Protein AF-A0A1B3B7W8-F1 (afdb_monomer_lite)

Organism: NCBI:txid1144748

Sequence (160 aa):
MSQSFQLPPTPMGKGKFALYHLILIYLITIGLYWWFFVPKPFSWDMLLQPHYLSYIGAMHLIFGCSLLAWQAYRLKNGYAKLHECSEYESYLNGLFDSRERNRPAQNANRLEVVRKMRQQNTKARSTTEHYQQANYRMLMFSIFVVCLGSLFQLTSQLLS

Secondary structure (DSSP, 8-state):
---PPPPPPPPPP---SSHHHHHHHHHHHHHHHHHHHS-SS--GGGGGSHHHHHHHHHHHHHHHHHHHHHHHHHHHHHHHHHHHHHHHHHHHHHTT-TTGGG-HHHHHHHHHHHHHHHHHHHHHHHHHHHHHHHHHHHHHHHHHHHHHHHHHHHHHHHH-

Radius of gyration: 25.74 Å; chains: 1; bounding box: 66×23×74 Å

Structure (mmCIF, N/CA/C/O backbone):
data_AF-A0A1B3B7W8-F1
#
_entry.id   AF-A0A1B3B7W8-F1
#
loop_
_atom_site.group_PDB
_atom_site.id
_atom_site.type_symbol
_atom_site.label_atom_id
_atom_site.label_alt_id
_atom_site.label_comp_id
_atom_site.label_asym_id
_atom_site.label_entity_id
_atom_site.label_seq_id
_atom_site.pdbx_PDB_ins_code
_atom_site.Cartn_x
_atom_site.Cartn_y
_atom_site.Cartn_z
_atom_site.occupancy
_atom_site.B_iso_or_equiv
_atom_site.auth_seq_id
_atom_site.auth_comp_id
_atom_site.auth_asym_id
_atom_site.auth_atom_id
_atom_site.pdbx_PDB_model_num
ATOM 1 N N . MET A 1 1 ? -28.542 -14.846 34.764 1.00 37.34 1 MET A N 1
ATOM 2 C CA . MET A 1 1 ? -27.846 -15.149 33.495 1.00 37.34 1 MET A CA 1
ATOM 3 C C . MET A 1 1 ? -26.752 -14.116 33.277 1.00 37.34 1 MET A C 1
ATOM 5 O O . MET A 1 1 ? -27.056 -12.959 33.011 1.00 37.34 1 MET A O 1
ATOM 9 N N . SER A 1 2 ? -25.488 -14.489 33.471 1.00 40.94 2 SER A N 1
ATOM 10 C CA . SER A 1 2 ? -24.346 -13.657 33.089 1.00 40.94 2 SER A CA 1
ATOM 11 C C . SER A 1 2 ? -24.227 -13.687 31.567 1.00 40.94 2 SER A C 1
ATOM 13 O O . SER A 1 2 ? -23.707 -14.652 31.015 1.00 40.94 2 SER A O 1
ATOM 15 N N . GLN A 1 3 ? -24.753 -12.670 30.881 1.00 50.00 3 GLN A N 1
ATOM 16 C CA . GLN A 1 3 ? -24.392 -12.446 29.483 1.00 50.00 3 GLN A CA 1
ATOM 17 C C . GLN A 1 3 ? -22.876 -12.244 29.437 1.00 50.00 3 GLN A C 1
ATOM 19 O O . GLN A 1 3 ? -22.350 -11.288 30.007 1.00 50.00 3 GLN A O 1
ATOM 24 N N . SER A 1 4 ? -22.168 -13.201 28.845 1.00 59.97 4 SER A N 1
ATOM 25 C CA . SER A 1 4 ? -20.740 -13.090 28.584 1.00 59.97 4 SER A CA 1
ATOM 26 C C . SER A 1 4 ? -20.527 -11.931 27.616 1.00 59.97 4 SER A C 1
ATOM 28 O O . SER A 1 4 ? -21.067 -11.950 26.511 1.00 59.97 4 SER A O 1
ATOM 30 N N . PHE A 1 5 ? -19.771 -10.913 28.029 1.00 59.41 5 PHE A N 1
ATOM 31 C CA . PHE A 1 5 ? -19.418 -9.810 27.141 1.00 59.41 5 PHE A CA 1
ATOM 32 C C . PHE A 1 5 ? -18.635 -10.345 25.941 1.00 59.41 5 PHE A C 1
ATOM 34 O O . PHE A 1 5 ? -17.651 -11.067 26.108 1.00 59.41 5 PHE A O 1
ATOM 41 N N . GLN A 1 6 ? -19.065 -9.972 24.737 1.00 70.75 6 GLN A N 1
ATOM 42 C CA . GLN A 1 6 ? -18.285 -10.207 23.533 1.00 70.75 6 GLN A CA 1
ATOM 43 C C . GLN A 1 6 ? -16.983 -9.402 23.640 1.00 70.75 6 GLN A C 1
ATOM 45 O O . GLN A 1 6 ? -17.000 -8.239 24.045 1.00 70.75 6 GLN A O 1
ATOM 50 N N . LEU A 1 7 ? -15.849 -10.041 23.355 1.00 72.75 7 LEU A N 1
ATOM 51 C CA . LEU A 1 7 ? -14.549 -9.380 23.423 1.00 72.75 7 LEU A CA 1
ATOM 52 C C . LEU A 1 7 ? -14.437 -8.328 22.306 1.00 72.75 7 LEU A C 1
ATOM 54 O O . LEU A 1 7 ? -14.9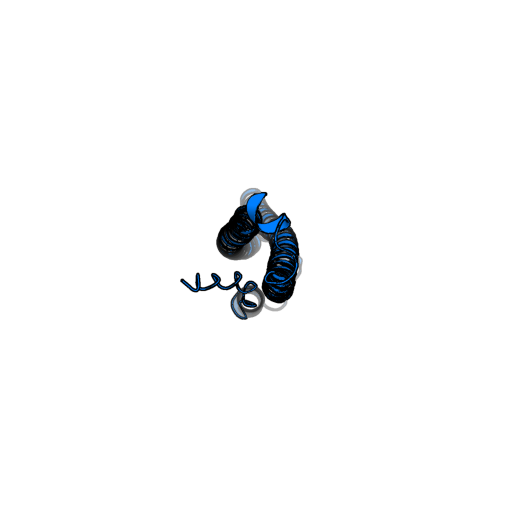36 -8.560 21.203 1.00 72.75 7 LEU A O 1
ATOM 58 N N . PRO A 1 8 ? -13.771 -7.191 22.564 1.00 72.44 8 PRO A N 1
ATOM 59 C CA . PRO A 1 8 ? -13.607 -6.152 21.566 1.00 72.44 8 PRO A CA 1
ATOM 60 C C . PRO A 1 8 ? -12.711 -6.640 20.426 1.00 72.44 8 PRO A C 1
ATOM 62 O O . PRO A 1 8 ? -11.804 -7.454 20.651 1.00 72.44 8 PRO A O 1
ATOM 65 N N . PRO A 1 9 ? -12.913 -6.116 19.206 1.00 75.19 9 PRO A N 1
ATOM 66 C CA . PRO A 1 9 ? -12.058 -6.446 18.082 1.00 75.19 9 PRO A CA 1
ATOM 67 C C . PRO A 1 9 ? -10.608 -6.076 18.410 1.00 75.19 9 PRO A C 1
ATOM 69 O O . PRO A 1 9 ? -10.290 -4.946 18.787 1.00 75.19 9 PRO A O 1
ATOM 72 N N . THR A 1 10 ? -9.704 -7.042 18.259 1.00 75.19 10 THR A N 1
ATOM 73 C CA . THR A 1 10 ? -8.268 -6.803 18.425 1.00 75.19 10 THR A CA 1
ATOM 74 C C . THR A 1 10 ? -7.770 -5.846 17.341 1.00 75.19 10 THR A C 1
ATOM 76 O O . THR A 1 10 ? -8.236 -5.921 16.203 1.00 75.19 10 THR A O 1
ATOM 79 N N . PRO A 1 11 ? -6.831 -4.932 17.646 1.00 64.38 11 PRO A N 1
ATOM 80 C CA . PRO A 1 11 ? -6.261 -4.056 16.629 1.00 64.38 11 PRO A CA 1
ATOM 81 C C . PRO A 1 11 ? -5.635 -4.895 15.514 1.00 64.38 11 PRO A C 1
ATOM 83 O O . PRO A 1 11 ? -5.113 -5.983 15.775 1.00 64.38 11 PRO A O 1
ATOM 86 N N . MET A 1 12 ? -5.657 -4.383 14.278 1.00 61.44 12 MET A N 1
ATOM 87 C CA . MET A 1 12 ? -4.952 -5.041 13.180 1.00 61.44 12 MET A CA 1
ATOM 88 C C . MET A 1 12 ? -3.519 -5.352 13.604 1.00 61.44 12 MET A C 1
ATOM 90 O O . MET A 1 12 ? -2.747 -4.452 13.948 1.00 61.44 12 MET A O 1
ATOM 94 N N . GLY A 1 13 ? -3.163 -6.637 13.562 1.00 59.84 13 GLY A N 1
ATOM 95 C CA . GLY A 1 13 ? -1.783 -7.047 13.734 1.00 59.84 13 GLY A CA 1
ATOM 96 C C . GLY A 1 13 ? -0.917 -6.287 12.734 1.00 59.84 13 GLY A C 1
ATOM 97 O O . GLY A 1 13 ? -1.283 -6.135 11.562 1.00 59.84 13 GLY A O 1
ATOM 98 N N . LYS A 1 14 ? 0.243 -5.802 13.190 1.00 55.94 14 LYS A N 1
ATOM 99 C CA . LYS A 1 14 ? 1.286 -5.326 12.282 1.00 55.94 14 LYS A CA 1
ATOM 100 C C . LYS A 1 14 ? 1.662 -6.526 11.423 1.00 55.94 14 LYS A C 1
ATOM 102 O O . LYS A 1 14 ? 2.411 -7.381 11.879 1.00 55.94 14 LYS A O 1
ATOM 107 N N . GLY A 1 15 ? 1.082 -6.646 10.231 1.00 55.03 15 GLY A N 1
ATOM 108 C CA . GLY A 1 15 ? 1.521 -7.621 9.243 1.00 55.03 15 GLY A CA 1
ATOM 109 C C . GLY A 1 15 ? 2.985 -7.316 8.969 1.00 55.03 15 GLY A C 1
ATOM 110 O O . GLY A 1 15 ? 3.284 -6.360 8.262 1.00 55.03 15 GLY A O 1
ATOM 111 N N . LYS A 1 16 ? 3.887 -8.049 9.630 1.00 51.62 16 LYS A N 1
ATOM 112 C CA . LYS A 1 16 ? 5.333 -7.776 9.632 1.00 51.62 16 LYS A CA 1
ATOM 113 C C . LYS A 1 16 ? 5.965 -8.036 8.263 1.00 51.62 16 LYS A C 1
ATOM 115 O O . LYS A 1 16 ? 7.098 -7.639 8.024 1.00 51.62 16 LYS A O 1
ATOM 120 N N . PHE A 1 17 ? 5.231 -8.691 7.371 1.00 55.12 17 PHE A N 1
ATOM 121 C CA . PHE A 1 17 ? 5.731 -9.215 6.116 1.00 55.12 17 PHE A CA 1
ATOM 122 C C . PHE A 1 17 ? 4.905 -8.695 4.943 1.00 55.12 17 PHE A C 1
ATOM 124 O O . PHE A 1 17 ? 3.695 -8.910 4.907 1.00 55.12 17 PHE A O 1
ATOM 131 N N . ALA A 1 18 ? 5.582 -7.969 4.043 1.00 67.50 18 ALA A N 1
ATOM 132 C CA . ALA A 1 18 ? 5.453 -8.030 2.577 1.00 67.50 18 ALA A CA 1
ATOM 133 C C . ALA A 1 18 ? 5.995 -6.755 1.916 1.00 67.50 18 ALA A C 1
ATOM 135 O O . ALA A 1 18 ? 6.735 -6.857 0.951 1.00 67.50 18 ALA A O 1
ATOM 136 N N . LEU A 1 19 ? 5.699 -5.555 2.438 1.00 68.56 19 LEU A N 1
ATOM 137 C CA . LEU A 1 19 ? 6.039 -4.313 1.724 1.00 68.56 19 LEU A CA 1
ATOM 138 C C . LEU A 1 19 ? 7.553 -4.103 1.589 1.00 68.56 19 LEU A C 1
ATOM 140 O O . LEU A 1 19 ? 8.051 -3.906 0.487 1.00 68.56 19 LEU A O 1
ATOM 144 N N . TYR A 1 20 ? 8.290 -4.188 2.698 1.00 72.56 20 TYR A N 1
ATOM 145 C CA . TYR A 1 20 ? 9.748 -4.045 2.672 1.00 72.56 20 TYR A CA 1
ATOM 146 C C . TYR A 1 20 ? 10.425 -5.147 1.858 1.00 72.56 20 TYR A C 1
ATOM 148 O O . TYR A 1 20 ? 11.439 -4.893 1.224 1.00 72.56 20 TYR A O 1
ATOM 156 N N . HIS A 1 21 ? 9.835 -6.345 1.827 1.00 76.50 21 HIS A N 1
ATOM 157 C CA . HIS A 1 21 ? 10.337 -7.447 1.012 1.00 76.50 21 HIS A CA 1
ATOM 158 C C . HIS A 1 21 ? 10.095 -7.184 -0.474 1.00 76.50 21 HIS A C 1
ATOM 160 O O . HIS A 1 21 ? 11.005 -7.375 -1.266 1.00 76.50 21 HIS A O 1
ATOM 166 N N . LEU A 1 22 ? 8.919 -6.672 -0.850 1.00 75.56 22 LEU A N 1
ATOM 167 C CA . LEU A 1 22 ? 8.619 -6.269 -2.224 1.00 75.56 22 LEU A CA 1
ATOM 168 C C . LEU A 1 22 ? 9.571 -5.164 -2.696 1.00 75.56 22 LEU A C 1
ATOM 170 O O . LEU A 1 22 ? 10.134 -5.273 -3.780 1.00 75.56 22 LEU A O 1
ATOM 174 N N . ILE A 1 23 ? 9.803 -4.138 -1.873 1.00 80.31 23 ILE A N 1
ATOM 175 C CA . ILE A 1 23 ? 10.750 -3.056 -2.188 1.00 80.31 23 ILE A CA 1
ATOM 176 C C . ILE A 1 23 ? 12.179 -3.598 -2.308 1.00 80.31 23 ILE A C 1
ATOM 178 O O . ILE A 1 23 ? 12.893 -3.244 -3.242 1.00 80.31 23 ILE A O 1
ATOM 182 N N . LEU A 1 24 ? 12.600 -4.471 -1.392 1.00 82.69 24 LEU A N 1
ATOM 183 C CA . LEU A 1 24 ? 13.932 -5.069 -1.426 1.00 82.69 24 LEU A CA 1
ATOM 184 C C . LEU A 1 24 ? 14.129 -5.930 -2.679 1.00 82.69 24 LEU A C 1
ATOM 186 O O . LEU A 1 24 ? 15.142 -5.786 -3.355 1.00 82.69 24 LEU A O 1
ATOM 190 N N . ILE A 1 25 ? 13.148 -6.774 -3.015 1.00 83.06 25 ILE A N 1
ATOM 191 C CA . ILE A 1 25 ? 13.152 -7.579 -4.242 1.00 83.06 25 ILE A CA 1
ATOM 192 C C . ILE A 1 25 ? 13.274 -6.659 -5.452 1.00 83.06 25 ILE A C 1
ATOM 194 O O . ILE A 1 25 ? 14.111 -6.905 -6.306 1.00 83.06 25 ILE A O 1
ATOM 198 N N . TYR A 1 26 ? 12.513 -5.567 -5.505 1.00 83.69 26 TYR A N 1
ATOM 199 C CA . TYR A 1 26 ? 12.587 -4.612 -6.606 1.00 83.69 26 TYR A CA 1
ATOM 200 C C . TYR A 1 26 ? 13.977 -3.992 -6.783 1.00 83.69 26 TYR A C 1
ATOM 202 O O . TYR A 1 26 ? 14.512 -3.987 -7.892 1.00 83.69 26 TYR A O 1
ATOM 210 N N . LEU A 1 27 ? 14.590 -3.527 -5.690 1.00 84.44 27 LEU A N 1
ATOM 211 C CA . LEU A 1 27 ? 15.944 -2.969 -5.715 1.00 84.44 27 LEU A CA 1
ATOM 212 C C . LEU A 1 27 ? 16.983 -4.009 -6.149 1.00 84.44 27 LEU A C 1
ATOM 214 O O . LEU A 1 27 ? 17.872 -3.689 -6.936 1.00 84.44 27 LEU A O 1
ATOM 218 N N . ILE A 1 28 ? 16.851 -5.256 -5.684 1.00 84.44 28 ILE A N 1
ATOM 219 C CA . ILE A 1 28 ? 17.716 -6.365 -6.103 1.00 84.44 28 ILE A CA 1
ATOM 220 C C . ILE A 1 28 ? 17.537 -6.638 -7.598 1.00 84.44 28 ILE A C 1
ATOM 222 O O . ILE A 1 28 ? 18.530 -6.743 -8.309 1.00 84.44 28 ILE A O 1
ATOM 226 N N . THR A 1 29 ? 16.304 -6.707 -8.100 1.00 81.88 29 THR A N 1
ATOM 227 C CA . THR A 1 29 ? 16.028 -6.989 -9.515 1.00 81.88 29 THR A CA 1
ATOM 228 C C . THR A 1 29 ? 16.594 -5.902 -10.427 1.00 81.88 29 THR A C 1
ATOM 230 O O . THR A 1 29 ? 17.221 -6.230 -11.432 1.00 81.88 29 THR A O 1
ATOM 233 N N . ILE A 1 30 ? 16.460 -4.622 -10.055 1.00 82.81 30 ILE A N 1
ATOM 234 C CA . ILE A 1 30 ? 17.094 -3.513 -10.787 1.00 82.81 30 ILE A CA 1
ATOM 235 C C . ILE A 1 30 ? 18.619 -3.621 -10.725 1.00 82.81 30 ILE A C 1
ATOM 237 O O . ILE A 1 30 ? 19.283 -3.464 -11.746 1.00 82.81 30 ILE A O 1
ATOM 241 N N . GLY A 1 31 ? 19.181 -3.897 -9.547 1.00 80.81 31 GLY A N 1
ATOM 242 C CA . GLY A 1 31 ? 20.627 -4.027 -9.371 1.00 80.81 31 GLY A CA 1
ATOM 243 C C . GLY A 1 31 ? 21.218 -5.172 -10.196 1.00 80.81 31 GLY A C 1
ATOM 244 O O . GLY A 1 31 ? 22.243 -4.996 -10.849 1.00 80.81 31 GLY A O 1
ATOM 245 N N . LEU A 1 32 ? 20.545 -6.324 -10.226 1.00 82.81 32 LEU A N 1
ATOM 246 C CA . LEU A 1 32 ? 20.932 -7.467 -11.053 1.00 82.81 32 LEU A CA 1
ATOM 247 C C . LEU A 1 32 ? 20.801 -7.137 -12.538 1.00 82.81 32 LEU A C 1
ATOM 249 O O . LEU A 1 32 ? 21.720 -7.411 -13.303 1.00 82.81 32 LEU A O 1
ATOM 253 N N . TYR A 1 33 ? 19.705 -6.499 -12.946 1.00 80.88 33 TYR A N 1
ATOM 254 C CA . TYR A 1 33 ? 19.540 -6.054 -14.324 1.00 80.88 33 TYR A CA 1
ATOM 255 C C . TYR A 1 33 ? 20.691 -5.148 -14.767 1.00 80.88 33 TYR A C 1
ATOM 257 O O . TYR A 1 33 ? 21.325 -5.389 -15.795 1.00 80.88 33 TYR A O 1
ATOM 265 N N . TRP A 1 34 ? 21.020 -4.161 -13.935 1.00 78.94 34 TRP A N 1
ATOM 266 C CA . TRP A 1 34 ? 22.128 -3.251 -14.179 1.00 78.94 34 TRP A CA 1
ATOM 267 C C . TRP A 1 34 ? 23.477 -3.973 -14.237 1.00 78.94 34 TRP A C 1
ATOM 269 O O . TRP A 1 34 ? 24.341 -3.626 -15.032 1.00 78.94 34 TRP A O 1
ATOM 279 N N . TRP A 1 35 ? 23.680 -4.990 -13.403 1.00 78.81 35 TRP A N 1
ATOM 280 C CA . TRP A 1 35 ? 24.944 -5.716 -13.358 1.00 78.81 35 TRP A CA 1
ATOM 281 C C . TRP A 1 35 ? 25.161 -6.639 -14.561 1.00 78.81 35 TRP A C 1
ATOM 283 O O . TRP A 1 35 ? 26.288 -6.748 -15.044 1.00 78.81 35 TRP A O 1
ATOM 293 N N . PHE A 1 36 ? 24.104 -7.317 -15.014 1.00 77.69 36 PHE A N 1
ATOM 294 C CA . PHE A 1 36 ? 24.196 -8.362 -16.036 1.00 77.69 36 PHE A CA 1
ATOM 295 C C . PHE A 1 36 ? 23.980 -7.859 -17.459 1.00 77.69 36 PHE A C 1
ATOM 297 O O . PHE A 1 36 ? 24.600 -8.387 -18.378 1.00 77.69 36 PHE A O 1
ATOM 304 N N . PHE A 1 37 ? 23.104 -6.873 -17.652 1.00 74.56 37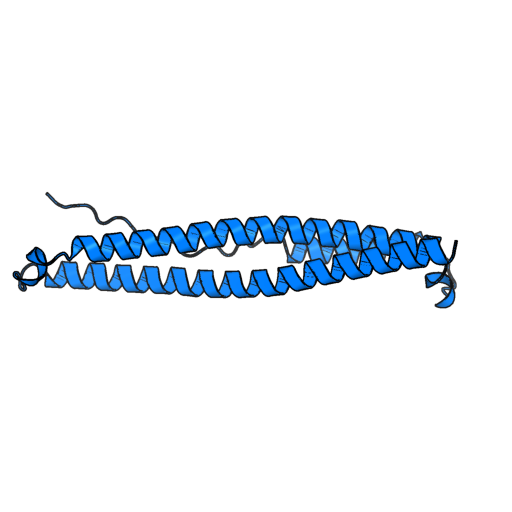 PHE A N 1
ATOM 305 C CA . PHE A 1 37 ? 22.647 -6.496 -18.990 1.00 74.56 37 PHE A CA 1
ATOM 306 C C . PHE A 1 37 ? 23.193 -5.158 -19.466 1.00 74.56 37 PHE A C 1
ATOM 308 O O . PHE A 1 37 ? 23.216 -4.925 -20.668 1.00 74.56 37 PHE A O 1
ATOM 315 N N . VAL A 1 38 ? 23.660 -4.292 -18.564 1.00 77.81 38 VAL A N 1
ATOM 316 C CA . VAL A 1 38 ? 24.229 -3.000 -18.955 1.00 77.81 38 VAL A CA 1
ATOM 317 C C . VAL A 1 38 ? 25.720 -3.179 -19.287 1.00 77.81 38 VAL A C 1
ATOM 319 O O . VAL A 1 38 ? 26.502 -3.560 -18.408 1.00 77.81 38 VAL A O 1
ATOM 322 N N . PRO A 1 39 ? 26.145 -2.928 -20.539 1.00 73.12 39 PRO A N 1
ATOM 323 C CA . PRO A 1 39 ? 27.529 -3.105 -20.956 1.00 73.12 39 PRO A CA 1
ATOM 324 C C . PRO A 1 39 ? 28.463 -2.118 -20.245 1.00 73.12 39 PRO A C 1
ATOM 326 O O . PRO A 1 39 ? 28.083 -1.005 -19.878 1.00 73.12 39 PRO A O 1
ATOM 329 N N . LYS A 1 40 ? 29.714 -2.547 -20.046 1.00 80.56 40 LYS A N 1
ATOM 330 C CA . LYS A 1 40 ? 30.785 -1.743 -19.441 1.00 80.56 40 LYS A CA 1
ATOM 331 C C . LYS A 1 40 ? 31.824 -1.405 -20.524 1.00 80.56 40 LYS A C 1
ATOM 333 O O . LYS A 1 40 ? 32.304 -2.341 -21.163 1.00 80.56 40 LYS A O 1
ATOM 338 N N . PRO A 1 41 ? 32.209 -0.127 -20.715 1.00 78.12 41 PRO A N 1
ATOM 339 C CA . PRO A 1 41 ? 31.844 1.048 -19.917 1.00 78.12 41 PRO A CA 1
ATOM 340 C C . PRO A 1 41 ? 30.412 1.546 -20.177 1.00 78.12 41 PRO A C 1
ATOM 342 O O . PRO A 1 41 ? 29.952 1.584 -21.313 1.00 78.12 41 PRO A O 1
ATOM 345 N N . PHE A 1 42 ? 29.731 1.940 -19.099 1.00 79.06 42 PHE A N 1
ATOM 346 C CA . PHE A 1 42 ? 28.369 2.470 -19.139 1.00 79.06 42 PHE A CA 1
ATOM 347 C C . PHE A 1 42 ? 28.358 3.925 -19.625 1.00 79.06 42 PHE A C 1
ATOM 349 O O . PHE A 1 42 ? 29.104 4.750 -19.094 1.00 79.06 42 PHE A O 1
ATOM 356 N N . SER A 1 43 ? 27.469 4.255 -20.565 1.00 81.00 43 SER A N 1
ATOM 357 C CA . SER A 1 43 ? 27.110 5.637 -20.895 1.00 81.00 43 SE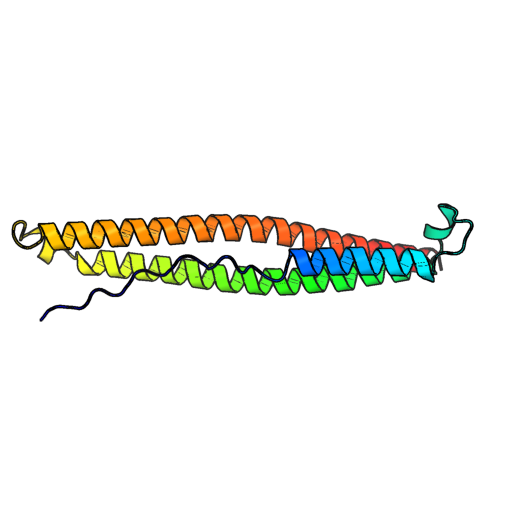R A CA 1
ATOM 358 C C . SER A 1 43 ? 25.623 5.885 -20.635 1.00 81.00 43 SER A C 1
ATOM 360 O O . SER A 1 43 ? 24.785 5.014 -20.856 1.00 81.00 43 SER A O 1
ATOM 362 N N . TRP A 1 44 ? 25.277 7.090 -20.174 1.00 77.56 44 TRP A N 1
ATOM 363 C CA . TRP A 1 44 ? 23.883 7.460 -19.893 1.00 77.56 44 TRP A CA 1
ATOM 364 C C . TRP A 1 44 ? 22.988 7.390 -21.136 1.00 77.56 44 TRP A C 1
ATOM 366 O O . TRP A 1 44 ? 21.817 7.039 -21.022 1.00 77.56 44 TRP A O 1
ATOM 376 N N . ASP A 1 45 ? 23.554 7.616 -22.321 1.00 79.06 45 ASP A N 1
ATOM 377 C CA . ASP A 1 45 ? 22.841 7.506 -23.597 1.00 79.06 45 ASP A CA 1
ATOM 378 C C . ASP A 1 45 ? 22.385 6.069 -23.897 1.00 79.06 45 ASP A C 1
ATOM 380 O O . ASP A 1 45 ? 21.400 5.866 -24.605 1.00 79.06 45 ASP A O 1
ATOM 384 N N . MET A 1 46 ? 23.039 5.053 -23.317 1.00 75.88 46 MET A N 1
ATOM 385 C CA . MET A 1 46 ? 22.590 3.664 -23.448 1.00 75.88 46 MET A CA 1
ATOM 386 C C . MET A 1 46 ? 21.241 3.435 -22.772 1.00 75.88 46 MET A C 1
ATOM 388 O O . MET A 1 46 ? 20.438 2.673 -23.296 1.00 75.88 46 MET A O 1
ATOM 392 N N . LEU A 1 47 ? 20.930 4.126 -21.669 1.00 74.31 47 LEU A N 1
ATOM 393 C CA . LEU A 1 47 ? 19.616 3.995 -21.025 1.00 74.31 47 LEU A CA 1
ATOM 394 C C . LEU A 1 47 ? 18.468 4.468 -21.910 1.00 74.31 47 LEU A C 1
ATOM 396 O O . LEU A 1 47 ? 17.340 4.049 -21.679 1.00 74.31 47 LEU A O 1
ATOM 400 N N . LEU A 1 48 ? 18.743 5.327 -22.893 1.00 79.19 48 LEU A N 1
ATOM 401 C CA . LEU A 1 48 ? 17.749 5.813 -23.844 1.00 79.19 48 LEU A CA 1
ATOM 402 C C . LEU A 1 48 ? 17.524 4.839 -25.003 1.00 79.19 48 LEU A C 1
ATOM 404 O O . LEU A 1 48 ? 16.615 5.058 -25.802 1.00 79.19 48 LEU A O 1
ATOM 408 N N . GLN A 1 49 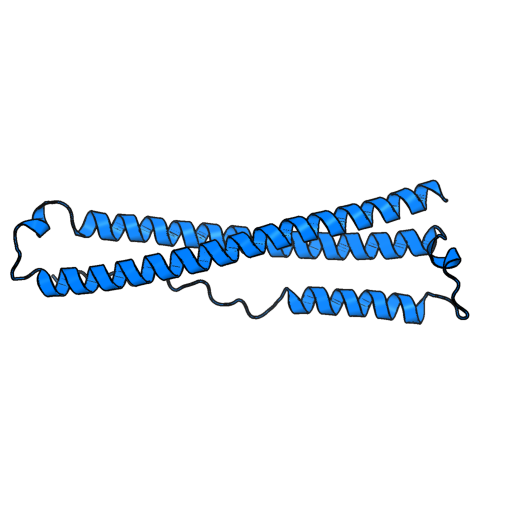? 18.309 3.762 -25.119 1.00 84.06 49 GLN A N 1
ATOM 409 C CA . GLN A 1 49 ? 18.072 2.794 -26.182 1.00 84.06 49 GLN A CA 1
ATOM 410 C C . GLN A 1 49 ? 16.766 2.022 -25.913 1.00 84.06 49 GLN A C 1
ATOM 412 O O . GLN A 1 49 ? 16.506 1.619 -24.770 1.00 84.06 49 GLN A O 1
ATOM 417 N N . PRO A 1 50 ? 15.957 1.756 -26.959 1.00 83.00 50 PRO A N 1
ATOM 418 C CA . PRO A 1 50 ? 14.612 1.196 -26.821 1.00 83.00 50 PRO A CA 1
ATOM 419 C C . PRO A 1 50 ? 14.545 -0.076 -25.975 1.00 83.00 50 PRO A C 1
ATOM 421 O O . PRO A 1 50 ? 13.632 -0.242 -25.168 1.00 83.00 50 PRO A O 1
ATOM 424 N N . HIS A 1 51 ? 15.527 -0.968 -26.113 1.00 84.12 51 HIS A N 1
ATOM 425 C CA . HIS A 1 51 ? 15.548 -2.235 -25.390 1.00 84.12 51 HIS A CA 1
ATOM 426 C C . HIS A 1 51 ? 15.737 -2.039 -23.881 1.00 84.12 51 HIS A C 1
ATOM 428 O O . HIS A 1 51 ? 14.992 -2.640 -23.109 1.00 84.12 51 HIS A O 1
ATOM 434 N N . TYR A 1 52 ? 16.645 -1.158 -23.437 1.00 84.12 52 TYR A N 1
ATOM 435 C CA . TYR A 1 52 ? 16.810 -0.904 -22.002 1.00 84.12 52 TYR A CA 1
ATOM 436 C C . TYR A 1 52 ? 15.582 -0.214 -21.401 1.00 84.12 52 TYR A C 1
ATOM 438 O O . TYR A 1 52 ? 15.146 -0.605 -20.317 1.00 84.12 52 TYR A O 1
ATOM 446 N N . LEU A 1 53 ? 14.984 0.745 -22.119 1.00 85.06 53 LEU A N 1
ATOM 447 C CA . LEU A 1 53 ? 13.724 1.386 -21.723 1.00 85.06 53 LEU A CA 1
ATOM 448 C C . LEU A 1 53 ? 12.587 0.371 -21.582 1.00 85.06 53 LEU A C 1
ATOM 450 O O . LEU A 1 53 ? 11.849 0.422 -20.599 1.00 85.06 53 LEU A O 1
ATOM 454 N N . SER A 1 54 ? 12.466 -0.579 -22.514 1.00 88.12 54 SER A N 1
ATOM 455 C CA . SER A 1 54 ? 11.422 -1.606 -22.454 1.00 88.12 54 SER A CA 1
ATOM 456 C C . SER A 1 54 ? 11.593 -2.520 -21.241 1.00 88.12 54 SER A C 1
ATOM 458 O O . SER A 1 54 ? 10.639 -2.740 -20.496 1.00 88.12 54 SER A O 1
ATOM 460 N N . TYR A 1 55 ? 12.807 -3.008 -20.970 1.00 86.38 55 TYR A N 1
ATOM 461 C CA . TYR A 1 55 ? 13.056 -3.854 -19.800 1.00 86.38 55 TYR A CA 1
ATOM 462 C C . TYR A 1 55 ? 12.819 -3.107 -18.485 1.00 86.38 55 TYR A C 1
ATOM 464 O O . TYR A 1 55 ? 12.129 -3.622 -17.603 1.00 86.38 55 TYR A O 1
ATOM 472 N N . ILE A 1 56 ? 13.327 -1.877 -18.362 1.00 86.88 56 ILE A N 1
ATOM 473 C CA . ILE A 1 56 ? 13.095 -1.034 -17.183 1.00 86.88 56 ILE A CA 1
ATOM 474 C C . ILE A 1 56 ? 11.593 -0.778 -17.017 1.00 86.88 56 ILE A C 1
ATOM 476 O O . ILE A 1 56 ? 11.065 -0.933 -15.914 1.00 86.88 56 ILE A O 1
ATOM 480 N N . GLY A 1 57 ? 10.885 -0.460 -18.101 1.00 88.69 57 GLY A N 1
ATOM 481 C CA . GLY A 1 57 ? 9.438 -0.274 -18.105 1.00 88.69 57 GLY A CA 1
ATOM 482 C C . GLY A 1 57 ? 8.679 -1.521 -17.652 1.00 88.69 57 GLY A C 1
ATOM 483 O O . GLY A 1 57 ? 7.834 -1.437 -16.762 1.00 88.69 57 GLY A O 1
ATOM 484 N N . ALA A 1 58 ? 9.023 -2.699 -18.181 1.00 88.81 58 ALA A N 1
ATOM 485 C CA . ALA A 1 58 ? 8.432 -3.975 -17.776 1.00 88.81 58 ALA A CA 1
ATOM 486 C C . ALA A 1 58 ? 8.648 -4.269 -16.282 1.00 88.81 58 ALA A C 1
ATOM 488 O O . ALA A 1 58 ? 7.713 -4.685 -15.596 1.00 88.81 58 ALA A O 1
ATOM 489 N N . MET A 1 59 ? 9.846 -4.004 -15.751 1.00 88.69 59 MET A N 1
ATOM 490 C CA . MET A 1 59 ? 10.137 -4.178 -14.324 1.00 88.69 59 MET A CA 1
ATOM 491 C C . MET A 1 59 ? 9.275 -3.271 -13.443 1.00 88.69 59 MET A C 1
ATOM 493 O O . MET A 1 59 ? 8.703 -3.741 -12.458 1.00 88.69 59 MET A O 1
ATOM 497 N N . HIS A 1 60 ? 9.140 -1.994 -13.814 1.00 90.38 60 HIS A N 1
ATOM 498 C CA . HIS A 1 60 ? 8.283 -1.043 -13.103 1.00 90.38 60 HIS A CA 1
ATOM 499 C C . HIS A 1 60 ? 6.811 -1.470 -13.149 1.00 90.38 60 HIS A C 1
ATOM 501 O O . HIS A 1 60 ? 6.125 -1.398 -12.132 1.00 90.38 60 HIS A O 1
ATOM 507 N N . LEU A 1 61 ? 6.329 -1.977 -14.288 1.00 91.19 61 LEU A N 1
ATOM 508 C CA . LEU A 1 61 ? 4.957 -2.468 -14.429 1.00 91.19 61 LEU A CA 1
ATOM 509 C C . LEU A 1 61 ? 4.684 -3.689 -13.549 1.00 91.19 61 LEU A C 1
ATOM 511 O O . LEU A 1 61 ? 3.723 -3.685 -12.784 1.00 91.19 61 LEU A O 1
ATOM 515 N N . ILE A 1 62 ? 5.538 -4.715 -13.600 1.00 90.38 62 ILE A N 1
ATOM 516 C CA . ILE A 1 62 ? 5.374 -5.930 -12.785 1.00 90.38 62 ILE A CA 1
ATOM 517 C C . ILE A 1 62 ? 5.399 -5.577 -11.293 1.00 90.38 62 ILE A C 1
ATOM 519 O O . ILE A 1 62 ? 4.550 -6.037 -10.522 1.00 90.38 62 ILE A O 1
ATOM 523 N N . PHE A 1 63 ? 6.343 -4.729 -10.881 1.00 89.38 63 PHE A N 1
ATOM 524 C CA . PHE A 1 63 ? 6.456 -4.293 -9.496 1.00 89.38 63 PHE A CA 1
ATOM 525 C C . PHE A 1 63 ? 5.264 -3.441 -9.052 1.00 89.38 63 PHE A C 1
ATOM 527 O O . PHE A 1 63 ? 4.666 -3.715 -8.010 1.00 89.38 63 PHE A O 1
ATOM 534 N N . GLY A 1 64 ? 4.875 -2.451 -9.855 1.00 89.62 64 GLY A N 1
ATOM 535 C CA . GLY A 1 64 ? 3.734 -1.583 -9.586 1.00 89.62 64 GLY A CA 1
ATOM 536 C C . GLY A 1 64 ? 2.422 -2.364 -9.482 1.00 89.62 64 GLY A C 1
ATOM 537 O O . GLY A 1 64 ? 1.672 -2.171 -8.527 1.00 89.62 64 GLY A O 1
ATOM 538 N N . CYS A 1 65 ? 2.182 -3.325 -10.378 1.00 91.38 65 CYS A N 1
ATOM 539 C CA . CYS A 1 65 ? 1.027 -4.226 -10.315 1.00 91.38 65 CYS A CA 1
ATOM 540 C C . CYS A 1 65 ? 1.039 -5.105 -9.057 1.00 91.38 65 CYS A C 1
ATOM 542 O O . CYS A 1 65 ? 0.009 -5.264 -8.400 1.00 91.38 65 CYS A O 1
ATOM 544 N N . SER A 1 66 ? 2.204 -5.635 -8.680 1.00 89.19 66 SER A N 1
ATOM 545 C CA . SER A 1 66 ? 2.357 -6.444 -7.463 1.00 89.19 66 SER A CA 1
ATOM 546 C C . SER A 1 66 ? 2.078 -5.624 -6.201 1.00 89.19 66 SER A C 1
ATOM 548 O O . SER A 1 66 ? 1.382 -6.084 -5.292 1.00 89.19 66 SER A O 1
ATOM 550 N N . LEU A 1 67 ? 2.563 -4.379 -6.156 1.00 88.62 67 LEU A N 1
ATOM 551 C CA . LE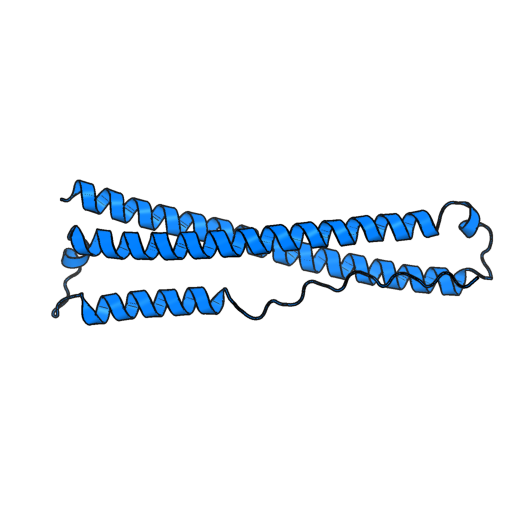U A 1 67 ? 2.242 -3.439 -5.088 1.00 88.62 67 LEU A CA 1
ATOM 552 C C . LEU A 1 67 ? 0.746 -3.110 -5.060 1.00 88.62 67 LEU A C 1
ATOM 554 O O . LEU A 1 67 ? 0.155 -3.138 -3.984 1.00 88.62 67 LEU A O 1
ATOM 558 N N . LEU A 1 68 ? 0.116 -2.850 -6.209 1.00 90.12 68 LEU A N 1
ATOM 559 C CA . LEU A 1 68 ? -1.320 -2.566 -6.289 1.00 90.12 68 LEU A CA 1
ATOM 560 C C . LEU A 1 68 ? -2.161 -3.725 -5.752 1.00 90.12 68 LEU A C 1
ATOM 562 O O . LEU A 1 68 ? -3.042 -3.500 -4.923 1.00 90.12 68 LEU A O 1
ATOM 566 N N . ALA A 1 69 ? -1.860 -4.958 -6.161 1.00 89.06 69 ALA A N 1
ATOM 567 C CA . ALA A 1 69 ? -2.541 -6.150 -5.663 1.00 89.06 69 ALA A CA 1
ATOM 568 C C . ALA A 1 69 ? -2.380 -6.294 -4.139 1.00 89.06 69 ALA A C 1
ATOM 570 O O . ALA A 1 69 ? -3.353 -6.542 -3.420 1.00 89.06 69 ALA A O 1
ATOM 571 N N . TRP A 1 70 ? -1.167 -6.061 -3.628 1.00 88.06 70 TRP A N 1
ATOM 572 C CA . TRP A 1 70 ? -0.897 -6.071 -2.193 1.00 88.06 70 TRP A CA 1
ATOM 573 C C . TRP A 1 70 ? -1.686 -4.989 -1.440 1.00 88.06 70 TRP A C 1
ATOM 575 O O . TRP A 1 70 ? -2.298 -5.272 -0.407 1.00 88.06 70 TRP A O 1
ATOM 585 N N . GLN A 1 71 ? -1.720 -3.755 -1.953 1.00 87.75 71 GLN A N 1
ATOM 586 C CA . GLN A 1 71 ? -2.470 -2.670 -1.320 1.00 87.75 71 GLN A CA 1
ATOM 587 C C . GLN A 1 71 ? -3.978 -2.909 -1.372 1.00 87.75 71 GLN A C 1
ATOM 589 O O . GLN A 1 71 ? -4.647 -2.691 -0.365 1.00 87.75 71 GLN A O 1
ATOM 594 N N . ALA A 1 72 ? -4.517 -3.426 -2.478 1.00 88.00 72 ALA A N 1
ATOM 595 C CA . ALA A 1 72 ? -5.932 -3.776 -2.590 1.00 88.00 72 ALA A CA 1
ATOM 596 C C . ALA A 1 72 ? -6.352 -4.786 -1.509 1.00 88.00 72 ALA A C 1
ATOM 598 O O . ALA A 1 72 ? -7.358 -4.589 -0.822 1.00 88.00 72 ALA A O 1
ATOM 599 N N . TYR A 1 73 ? -5.534 -5.818 -1.277 1.00 87.81 73 TYR A N 1
ATOM 600 C CA . TYR A 1 73 ? -5.748 -6.780 -0.195 1.00 87.81 73 TYR A CA 1
ATOM 601 C C . TYR A 1 73 ? -5.736 -6.115 1.195 1.00 87.81 73 TYR A C 1
ATOM 603 O O . TYR A 1 73 ? -6.608 -6.371 2.031 1.00 87.81 73 TYR A O 1
ATOM 611 N N . ARG A 1 74 ? -4.781 -5.212 1.452 1.00 84.81 74 ARG A N 1
ATOM 612 C CA . ARG A 1 74 ? -4.659 -4.489 2.732 1.00 84.81 74 ARG A CA 1
ATOM 613 C C . ARG A 1 74 ? -5.807 -3.505 2.972 1.00 84.81 74 ARG A C 1
ATOM 615 O O . ARG A 1 74 ? -6.268 -3.384 4.109 1.00 84.81 74 ARG A O 1
ATOM 622 N N . LEU A 1 75 ? -6.275 -2.824 1.928 1.00 88.38 75 LEU A N 1
ATOM 623 C CA . LEU A 1 75 ? -7.433 -1.931 1.978 1.00 88.38 75 LEU A CA 1
ATOM 624 C C . LEU A 1 75 ? -8.698 -2.725 2.309 1.00 88.38 75 LEU A C 1
ATOM 626 O O . LEU A 1 75 ? -9.357 -2.409 3.298 1.00 88.38 75 LEU A O 1
ATOM 630 N N . LYS A 1 76 ? -8.971 -3.820 1.583 1.00 88.38 76 LYS A N 1
ATOM 631 C CA . LYS A 1 76 ? -10.114 -4.710 1.852 1.00 88.38 76 LYS A CA 1
ATOM 632 C C . LYS A 1 76 ? -10.146 -5.168 3.311 1.00 88.38 76 LYS A C 1
ATOM 634 O O . LYS A 1 76 ? -11.167 -5.026 3.981 1.00 88.38 76 LYS A O 1
ATOM 639 N N . ASN A 1 77 ? -9.021 -5.667 3.821 1.00 87.31 77 ASN A N 1
ATOM 640 C CA . ASN A 1 77 ? -8.953 -6.156 5.196 1.00 87.31 77 ASN A CA 1
ATOM 641 C C . ASN A 1 77 ? -9.158 -5.040 6.225 1.00 87.31 77 ASN A C 1
ATOM 643 O O . ASN A 1 77 ? -9.792 -5.266 7.252 1.00 87.31 77 ASN A O 1
ATOM 647 N N . GLY A 1 78 ? -8.617 -3.840 5.991 1.00 86.81 78 GLY A N 1
ATOM 648 C CA . GLY A 1 78 ? -8.804 -2.747 6.945 1.00 86.81 78 GLY A CA 1
ATOM 649 C C . GLY A 1 78 ? -10.218 -2.193 6.933 1.00 86.81 78 GLY A C 1
ATOM 650 O O . GLY A 1 78 ? -10.727 -1.881 8.001 1.00 86.81 78 GLY A O 1
ATOM 651 N N . TYR A 1 79 ? -10.887 -2.164 5.780 1.00 88.44 79 TYR A N 1
ATOM 652 C CA . TYR A 1 79 ? -12.310 -1.843 5.715 1.00 88.44 79 TYR A CA 1
ATOM 653 C C . TYR A 1 79 ? -13.172 -2.848 6.471 1.00 88.44 79 TYR A C 1
ATOM 655 O O . TYR A 1 79 ? -14.003 -2.433 7.275 1.00 88.44 79 TYR A O 1
ATOM 663 N N . ALA A 1 80 ? -12.926 -4.149 6.289 1.00 88.12 80 ALA A N 1
ATOM 664 C CA . ALA A 1 80 ? -13.603 -5.184 7.068 1.00 88.12 80 ALA A CA 1
ATOM 665 C C . ALA A 1 80 ? -13.407 -4.959 8.576 1.00 88.12 80 ALA A C 1
ATOM 667 O O . ALA A 1 80 ? -14.353 -5.035 9.353 1.00 88.12 80 ALA A O 1
ATOM 668 N N . LYS A 1 81 ? -12.197 -4.565 8.992 1.00 85.56 81 LYS A N 1
ATOM 669 C CA . LYS A 1 81 ? -11.909 -4.299 10.402 1.00 85.56 81 LYS A CA 1
ATOM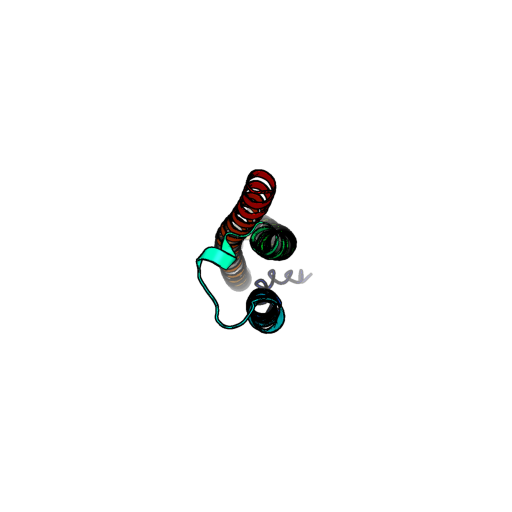 670 C C . LYS A 1 81 ? -12.575 -3.037 10.949 1.00 85.56 81 LYS A C 1
ATOM 672 O O . LYS A 1 81 ? -13.021 -3.030 12.094 1.00 85.56 81 LYS A O 1
ATOM 677 N N . LEU A 1 82 ? -12.649 -1.970 10.156 1.00 88.50 82 LEU A N 1
ATOM 678 C CA . LEU A 1 82 ? -13.396 -0.765 10.527 1.00 88.50 82 LEU A CA 1
ATOM 679 C C . LEU A 1 82 ? -14.890 -1.065 10.656 1.00 88.50 82 LEU A C 1
ATOM 681 O O . LEU A 1 82 ? -15.530 -0.560 11.576 1.00 88.50 82 LEU A O 1
ATOM 685 N N . HIS A 1 83 ? -15.416 -1.926 9.784 1.00 89.94 83 HIS A N 1
ATOM 686 C CA . HIS A 1 83 ? -16.790 -2.398 9.864 1.00 89.94 83 HIS A CA 1
ATOM 687 C C . HIS A 1 83 ? -17.042 -3.183 11.159 1.00 89.94 83 HIS A C 1
ATOM 689 O O . HIS A 1 83 ? -17.937 -2.803 11.907 1.00 89.94 83 HIS A O 1
ATOM 695 N N . GLU A 1 84 ? -16.185 -4.152 11.509 1.00 87.50 84 GLU A N 1
ATOM 696 C CA . GLU A 1 84 ? -16.260 -4.868 12.797 1.00 87.50 84 GLU A CA 1
ATOM 697 C C . GLU A 1 84 ? -16.253 -3.907 14.002 1.00 87.50 84 GLU A C 1
ATOM 699 O O . GLU A 1 84 ? -17.010 -4.082 14.956 1.00 87.50 84 GLU A O 1
ATOM 704 N N . CYS A 1 85 ? -15.413 -2.862 13.972 1.00 88.19 85 CYS A N 1
ATOM 705 C CA . CYS A 1 85 ? -15.376 -1.859 15.041 1.00 88.19 85 CYS A CA 1
ATOM 706 C C . CYS A 1 85 ? -16.691 -1.068 15.131 1.00 88.19 85 CYS A C 1
ATOM 708 O O . CYS A 1 85 ? -17.140 -0.750 16.233 1.00 88.19 85 CYS A O 1
ATOM 710 N N . SER A 1 86 ? -17.306 -0.752 13.988 1.00 89.50 86 SER A N 1
ATOM 711 C CA . SER A 1 86 ? -18.595 -0.057 13.915 1.00 89.50 86 SER A CA 1
ATOM 712 C C . SER A 1 86 ? -19.746 -0.930 14.421 1.00 89.50 86 SER A C 1
ATOM 714 O O . SER A 1 86 ? -20.600 -0.454 15.168 1.00 89.50 86 SER A O 1
ATOM 716 N N . GLU A 1 87 ? -19.772 -2.211 14.055 1.00 88.00 87 GLU A N 1
ATOM 717 C CA . GLU A 1 87 ? -20.765 -3.169 14.551 1.00 88.00 87 GLU A CA 1
ATOM 718 C C . GLU A 1 87 ? -20.637 -3.370 16.063 1.00 88.00 87 GLU A C 1
ATOM 720 O O . GLU A 1 87 ? -21.634 -3.342 16.785 1.00 88.00 87 GLU A O 1
ATOM 725 N N . TYR A 1 88 ? -19.407 -3.483 16.570 1.00 86.50 88 TYR A N 1
ATOM 726 C CA . TYR A 1 88 ? -19.161 -3.598 18.004 1.00 86.50 88 TYR A CA 1
ATOM 727 C C . TYR A 1 88 ? -19.570 -2.330 18.771 1.00 86.50 88 TYR A C 1
ATOM 729 O O . TYR A 1 88 ? -20.097 -2.411 19.880 1.00 86.50 88 TYR A O 1
ATOM 737 N N . GLU A 1 89 ? -19.386 -1.145 18.184 1.00 86.38 89 GLU A N 1
ATOM 738 C CA . GLU A 1 89 ? -19.881 0.111 18.756 1.00 86.38 89 GLU A CA 1
ATOM 739 C C . GLU A 1 89 ? -21.416 0.130 18.844 1.00 86.38 89 GLU A C 1
ATOM 741 O O . GLU A 1 89 ? -21.964 0.502 19.884 1.00 86.38 89 GLU A O 1
ATOM 746 N N . SER A 1 90 ? -22.106 -0.348 17.803 1.00 86.75 90 SER A N 1
ATOM 747 C CA . SER A 1 90 ? -23.563 -0.537 17.803 1.00 86.75 90 SER A CA 1
ATOM 748 C C . SER A 1 90 ? -24.014 -1.520 18.891 1.00 86.75 90 SER A C 1
ATOM 750 O O . SER A 1 90 ? -24.907 -1.204 19.679 1.00 86.75 90 SER A O 1
ATOM 752 N N . TYR A 1 91 ? -23.333 -2.662 19.024 1.00 84.06 91 TYR A N 1
ATOM 753 C CA . TYR A 1 91 ? -23.585 -3.648 20.080 1.00 84.06 91 TYR A CA 1
ATOM 754 C C . TYR A 1 91 ? -23.450 -3.040 21.486 1.00 84.06 91 TYR A C 1
ATOM 756 O O . TYR A 1 91 ? -24.341 -3.195 22.321 1.00 84.06 91 TYR A O 1
ATOM 764 N N . LEU A 1 92 ? -22.380 -2.278 21.745 1.00 81.06 92 LEU A N 1
ATOM 765 C CA . LEU A 1 92 ? -22.177 -1.587 23.025 1.00 81.06 92 LEU A CA 1
ATOM 766 C C . LEU A 1 92 ? -23.183 -0.452 23.280 1.00 81.06 92 LEU A C 1
ATOM 768 O O . LEU A 1 92 ? -23.335 -0.026 24.428 1.00 81.06 92 LEU A O 1
ATOM 772 N N . ASN A 1 93 ? -23.816 0.092 22.240 1.00 81.69 93 ASN A N 1
ATOM 773 C CA . ASN A 1 93 ? -24.905 1.059 22.376 1.00 81.69 93 ASN A CA 1
ATOM 774 C C . ASN A 1 93 ? -26.228 0.357 22.708 1.00 81.69 93 ASN A C 1
ATOM 776 O O . ASN A 1 93 ? -26.896 0.784 23.646 1.00 81.69 93 ASN A O 1
ATOM 780 N N . GLY A 1 94 ? -26.549 -0.750 22.028 1.00 76.69 94 GLY A N 1
ATOM 781 C CA . GLY A 1 94 ? -27.746 -1.557 22.297 1.00 76.69 94 GLY A CA 1
ATOM 782 C C . GLY A 1 94 ? -27.733 -2.234 23.671 1.00 76.69 94 GLY A C 1
ATOM 783 O O . GLY A 1 94 ? -28.776 -2.381 24.301 1.00 76.69 94 GLY A O 1
ATOM 784 N N . LEU A 1 95 ? -26.551 -2.567 24.204 1.00 71.31 95 LEU A N 1
ATOM 785 C CA . LEU A 1 95 ? -26.418 -3.108 25.562 1.00 71.31 95 LEU A CA 1
ATOM 786 C C . LEU A 1 95 ? -26.889 -2.131 26.652 1.00 71.31 95 LEU A C 1
ATOM 788 O O . LEU A 1 95 ? -27.322 -2.568 27.711 1.00 71.31 95 LEU A O 1
ATOM 792 N N . PHE A 1 96 ? -26.824 -0.823 26.384 1.00 62.47 96 PHE A N 1
ATOM 793 C CA . PHE A 1 96 ? -27.233 0.243 27.305 1.00 62.47 96 PHE A CA 1
ATOM 794 C C . PHE A 1 96 ? -28.529 0.938 26.905 1.00 62.47 96 PHE A C 1
ATOM 796 O O . PHE A 1 96 ? -28.782 2.072 27.339 1.00 62.47 96 PHE A O 1
ATOM 803 N N . ASP A 1 97 ? -29.363 0.274 26.106 1.00 58.47 97 ASP A N 1
ATOM 804 C CA . ASP A 1 97 ? -30.692 0.789 25.835 1.00 58.47 97 ASP A CA 1
ATOM 805 C C . ASP A 1 97 ? -31.423 1.106 27.146 1.00 58.47 97 ASP A C 1
ATOM 807 O O . ASP A 1 97 ? -31.287 0.424 28.165 1.00 58.47 97 ASP A O 1
ATOM 811 N N . SER A 1 98 ? -32.153 2.219 27.089 1.00 53.06 98 SER A N 1
ATOM 812 C CA . SER A 1 98 ? -32.814 3.016 28.139 1.00 53.06 98 SER A CA 1
ATOM 813 C C . SER A 1 98 ? -33.264 2.349 29.461 1.00 53.06 98 SER A C 1
ATOM 815 O O . SER A 1 98 ? -33.388 3.052 30.464 1.00 53.06 98 SER A O 1
ATOM 817 N N . ARG A 1 99 ? -33.459 1.027 29.533 1.00 51.97 99 ARG A N 1
ATOM 818 C CA . ARG A 1 99 ? -33.815 0.282 30.754 1.00 51.97 99 ARG A CA 1
ATOM 819 C C . ARG A 1 99 ? -32.673 0.122 31.768 1.00 51.97 99 ARG A C 1
ATOM 821 O O . ARG A 1 99 ? -32.962 0.096 32.963 1.00 51.97 99 ARG A O 1
ATOM 828 N N . GLU A 1 100 ? -31.401 0.049 31.357 1.00 52.25 100 GLU A N 1
ATOM 829 C CA . GLU A 1 100 ? -30.270 -0.107 32.302 1.00 52.25 100 GLU A CA 1
ATOM 830 C C . GLU A 1 100 ? -29.801 1.220 32.938 1.00 52.25 100 GLU A C 1
ATOM 832 O O . GLU A 1 100 ? -29.216 1.206 34.024 1.00 52.25 100 GLU A O 1
ATOM 837 N N . ARG A 1 101 ? -30.126 2.390 32.365 1.00 54.44 101 ARG A N 1
ATOM 838 C CA . ARG A 1 101 ? -29.805 3.696 32.991 1.00 54.44 101 ARG A CA 1
ATOM 839 C C . ARG A 1 101 ? -30.487 3.911 34.349 1.00 54.44 101 ARG A C 1
ATOM 841 O O . ARG A 1 101 ? -29.983 4.680 35.159 1.00 54.44 101 ARG A O 1
ATOM 848 N N . ASN A 1 102 ? -31.582 3.199 34.622 1.00 55.22 102 ASN A N 1
ATOM 849 C CA . ASN A 1 102 ? -32.412 3.394 35.815 1.00 55.22 102 ASN A CA 1
ATOM 850 C C . ASN A 1 102 ? -32.007 2.533 37.033 1.00 55.22 102 ASN A C 1
ATOM 852 O O . ASN A 1 102 ? -32.708 2.552 38.042 1.00 55.22 102 ASN A O 1
ATOM 856 N N . ARG A 1 103 ? -30.898 1.770 36.984 1.00 57.84 103 ARG A N 1
ATOM 857 C CA . ARG A 1 103 ? -30.406 0.954 38.123 1.00 57.84 103 ARG A CA 1
ATOM 858 C C . ARG A 1 103 ? -28.931 1.237 38.463 1.00 57.84 103 ARG A C 1
ATOM 860 O O . ARG A 1 103 ? -28.059 0.430 38.150 1.00 57.84 103 ARG A O 1
ATOM 867 N N . PRO A 1 104 ? -28.624 2.361 39.132 1.00 57.09 104 PRO A N 1
ATOM 868 C CA . PRO A 1 104 ? -27.251 2.852 39.301 1.00 57.09 104 PRO A CA 1
ATOM 869 C C . PRO A 1 104 ? -26.332 1.960 40.163 1.00 57.09 104 PRO A C 1
ATOM 871 O O . PRO A 1 104 ? -25.139 1.882 39.885 1.00 57.09 104 PRO A O 1
ATOM 874 N N . ALA A 1 105 ? -26.855 1.239 41.162 1.00 55.75 105 ALA A N 1
ATOM 875 C CA . ALA A 1 105 ? -26.022 0.520 42.140 1.00 55.75 105 ALA A CA 1
ATOM 876 C C . ALA A 1 105 ? -25.437 -0.824 41.647 1.00 55.75 105 ALA A C 1
ATOM 878 O O . ALA A 1 105 ? -24.331 -1.187 42.034 1.00 55.75 105 ALA A O 1
ATOM 879 N N . GLN A 1 106 ? -26.134 -1.557 40.768 1.00 58.22 106 GLN A N 1
ATOM 880 C CA . GLN A 1 106 ? -25.625 -2.806 40.163 1.00 58.22 106 GLN A CA 1
ATOM 881 C C . GLN A 1 106 ? -24.845 -2.564 38.858 1.00 58.22 106 GLN A C 1
ATOM 883 O O . GLN A 1 106 ? -24.132 -3.449 38.382 1.00 58.22 106 GLN A O 1
ATOM 888 N N . ASN A 1 107 ? -24.938 -1.351 38.304 1.00 60.47 107 ASN A N 1
ATOM 889 C CA . ASN A 1 107 ? -24.416 -1.022 36.982 1.00 60.47 107 ASN A CA 1
ATOM 890 C C . ASN A 1 107 ? -23.067 -0.301 36.993 1.00 60.47 107 ASN A C 1
ATOM 892 O O . ASN A 1 107 ? -22.481 -0.184 35.927 1.00 60.47 107 ASN A O 1
ATOM 896 N N . ALA A 1 108 ? -22.518 0.117 38.139 1.00 64.12 108 ALA A N 1
ATOM 897 C CA . ALA A 1 108 ? -21.215 0.796 38.184 1.00 64.12 108 ALA A CA 1
ATOM 898 C C . ALA A 1 108 ? -20.072 -0.065 37.602 1.00 64.12 108 ALA A C 1
ATOM 900 O O . ALA A 1 108 ? -19.359 0.384 36.705 1.00 64.12 108 ALA A O 1
ATOM 901 N N . ASN A 1 109 ? -19.972 -1.336 38.013 1.00 70.00 109 ASN A N 1
ATOM 902 C CA . ASN A 1 109 ? -18.966 -2.265 37.478 1.00 70.00 109 ASN A CA 1
ATOM 903 C C . ASN A 1 109 ? -19.209 -2.600 35.996 1.00 70.00 109 ASN A C 1
ATOM 905 O O . ASN A 1 109 ? -18.261 -2.673 35.217 1.00 70.00 109 ASN A O 1
ATOM 909 N N . ARG A 1 110 ? -20.471 -2.766 35.570 1.00 69.50 110 ARG A N 1
ATOM 910 C CA . ARG A 1 110 ? -20.810 -2.999 34.152 1.00 69.50 110 ARG A CA 1
ATOM 911 C C . ARG A 1 110 ? -20.499 -1.781 33.282 1.00 69.50 110 ARG A C 1
ATOM 913 O O . ARG A 1 110 ? -19.954 -1.933 32.193 1.00 69.50 110 ARG A O 1
ATOM 920 N N . LEU A 1 111 ? -20.788 -0.581 33.777 1.00 74.69 111 LEU A N 1
ATOM 921 C CA . LEU A 1 111 ? -20.490 0.688 33.120 1.00 74.69 111 LEU A CA 1
ATOM 922 C C . LEU A 1 111 ? -18.981 0.886 32.968 1.00 74.69 111 LEU A C 1
ATOM 924 O O . LEU A 1 111 ? -18.529 1.294 31.900 1.00 74.69 111 LEU A O 1
ATOM 928 N N . GLU A 1 112 ? -18.193 0.549 33.990 1.00 79.06 112 GLU A N 1
ATOM 929 C CA . GLU A 1 112 ? -16.733 0.611 33.910 1.00 79.06 112 GLU A CA 1
ATOM 930 C C . GLU A 1 112 ? -16.174 -0.399 32.898 1.00 79.06 112 GLU A C 1
ATOM 932 O O . GLU A 1 112 ? -15.328 -0.037 32.075 1.00 79.06 112 GLU A O 1
ATOM 937 N N . VAL A 1 113 ? -16.679 -1.638 32.895 1.00 79.56 113 VAL A N 1
ATOM 938 C CA . VAL A 1 113 ? -16.301 -2.659 31.906 1.00 79.56 113 VAL A CA 1
ATOM 939 C C . VAL A 1 113 ? -16.607 -2.172 30.495 1.00 79.56 113 VAL A C 1
ATOM 941 O O . VAL A 1 113 ? -15.717 -2.175 29.648 1.00 79.56 113 VAL A O 1
ATOM 944 N N . VAL A 1 114 ? -17.813 -1.671 30.228 1.00 78.00 114 VAL A N 1
ATOM 945 C CA . VAL A 1 114 ? -18.145 -1.184 28.885 1.00 78.00 114 VAL A CA 1
ATOM 946 C C . VAL A 1 114 ? -17.363 0.079 28.525 1.00 78.00 114 VAL A C 1
ATOM 948 O O . VAL A 1 114 ? -16.952 0.224 27.375 1.00 78.00 114 VAL A O 1
ATOM 951 N N . ARG A 1 115 ? -17.074 0.973 29.476 1.00 81.69 115 ARG A N 1
ATOM 952 C CA . ARG A 1 115 ? -16.196 2.125 29.229 1.00 81.69 115 ARG A CA 1
ATOM 953 C C . ARG A 1 115 ? -14.807 1.668 28.781 1.00 81.69 115 ARG A C 1
ATOM 955 O O . ARG A 1 115 ? -14.289 2.211 27.805 1.00 81.69 115 ARG A O 1
ATOM 962 N N . LYS A 1 116 ? -14.242 0.638 29.422 1.00 84.75 116 LYS A N 1
ATOM 963 C CA . LYS A 1 116 ? -12.983 0.003 28.994 1.00 84.75 116 LYS A CA 1
ATOM 964 C C . LYS A 1 116 ? -13.117 -0.627 27.603 1.00 84.75 116 LYS A C 1
ATOM 966 O O . LYS A 1 116 ? -12.255 -0.397 26.758 1.00 84.75 116 LYS A O 1
ATOM 971 N N . MET A 1 117 ? -14.213 -1.337 27.323 1.00 83.50 117 MET A N 1
ATOM 972 C CA . MET A 1 117 ? -14.469 -1.938 26.005 1.00 83.50 117 MET A CA 1
ATOM 973 C C . MET A 1 117 ? -14.590 -0.891 24.888 1.00 83.50 117 MET A C 1
ATOM 975 O O . MET A 1 117 ? -14.027 -1.081 23.810 1.00 83.50 117 MET A O 1
ATOM 979 N N . ARG A 1 118 ? -15.265 0.241 25.139 1.00 84.69 118 ARG A N 1
ATOM 980 C CA . ARG A 1 118 ? -15.342 1.365 24.193 1.00 84.69 118 ARG A CA 1
ATOM 981 C C . ARG A 1 118 ? -13.969 1.962 23.939 1.00 84.69 118 ARG A C 1
ATOM 983 O O . ARG A 1 118 ? -13.596 2.120 22.787 1.00 84.69 118 ARG A O 1
ATOM 990 N N . GLN A 1 119 ? -13.194 2.232 24.990 1.00 87.81 119 GLN A N 1
ATOM 991 C CA . GLN A 1 119 ? -11.831 2.753 24.843 1.00 87.81 119 GLN A CA 1
ATOM 992 C C . GLN A 1 119 ? -10.946 1.821 24.005 1.00 87.81 119 GLN A C 1
ATOM 994 O O . GLN A 1 119 ? -10.190 2.291 23.153 1.00 87.81 119 GLN A O 1
ATOM 999 N N . GLN A 1 120 ? -11.056 0.506 24.207 1.00 86.62 120 GLN A N 1
ATOM 1000 C CA . GLN A 1 120 ? -10.334 -0.480 23.403 1.00 86.62 120 GLN A CA 1
ATOM 1001 C C . GLN A 1 120 ? -10.790 -0.473 21.938 1.00 86.62 120 GLN A C 1
ATOM 1003 O O . GLN A 1 120 ? -9.937 -0.438 21.052 1.00 86.62 120 GLN A O 1
ATOM 1008 N N . ASN A 1 121 ? -12.100 -0.415 21.676 1.00 86.94 121 ASN A N 1
ATOM 1009 C CA . ASN A 1 121 ? -12.641 -0.321 20.319 1.00 86.94 121 ASN A CA 1
ATOM 1010 C C . ASN A 1 121 ? -12.214 0.973 19.608 1.00 86.94 121 ASN A C 1
ATOM 1012 O O . ASN A 1 121 ? -11.722 0.931 18.485 1.00 86.94 121 ASN A O 1
ATOM 1016 N N . THR A 1 122 ? -12.304 2.125 20.279 1.00 87.75 122 THR A N 1
ATOM 1017 C CA . THR A 1 122 ? -11.853 3.417 19.739 1.00 87.75 122 THR A CA 1
ATOM 1018 C C . THR A 1 122 ? -10.364 3.387 19.402 1.00 87.75 122 THR A C 1
ATOM 1020 O O . THR A 1 122 ? -9.961 3.886 18.354 1.00 87.75 122 THR A O 1
ATOM 1023 N N . LYS A 1 123 ? -9.537 2.755 20.244 1.00 89.38 123 LYS A N 1
ATOM 1024 C CA . LYS A 1 123 ? -8.103 2.583 19.979 1.00 89.38 123 LYS A CA 1
ATOM 1025 C C . LYS A 1 123 ? -7.840 1.655 18.789 1.00 89.38 123 LYS A C 1
ATOM 1027 O O . LYS A 1 123 ? -6.955 1.940 17.982 1.00 89.38 123 LYS A O 1
ATOM 1032 N N . ALA A 1 124 ? -8.582 0.554 18.670 1.00 85.44 124 ALA A N 1
ATOM 1033 C CA . ALA A 1 124 ? -8.473 -0.367 17.539 1.00 85.44 124 ALA A CA 1
ATOM 1034 C C . ALA A 1 124 ? -8.886 0.313 16.224 1.00 85.44 124 ALA A C 1
ATOM 1036 O O . ALA A 1 124 ? -8.169 0.205 15.223 1.00 85.44 124 ALA A O 1
ATOM 1037 N N . ARG A 1 125 ? -9.979 1.080 16.250 1.00 88.12 125 ARG A N 1
ATOM 1038 C CA . ARG A 1 125 ? -10.471 1.879 15.128 1.00 88.12 125 ARG A CA 1
ATOM 1039 C C . ARG A 1 125 ? -9.463 2.943 14.703 1.00 88.12 125 ARG A C 1
ATOM 1041 O O . ARG A 1 125 ? -9.044 2.915 13.552 1.00 88.12 125 ARG A O 1
ATOM 1048 N N . SER A 1 126 ? -8.995 3.797 15.616 1.00 89.19 126 SER A N 1
ATOM 1049 C CA . SER A 1 126 ? -8.040 4.867 15.279 1.00 89.19 126 SER A CA 1
ATOM 1050 C C . SER A 1 126 ? -6.729 4.321 14.710 1.00 89.19 126 SER A C 1
ATOM 1052 O O . SER A 1 126 ? -6.186 4.846 13.740 1.00 89.19 126 SER A O 1
ATOM 1054 N N . THR A 1 127 ? -6.247 3.204 15.262 1.00 86.69 127 THR A N 1
ATOM 1055 C CA . THR A 1 127 ? -5.069 2.498 14.747 1.00 86.69 127 THR A CA 1
ATOM 1056 C C . THR A 1 127 ? -5.313 1.999 13.321 1.00 86.69 127 THR A C 1
ATOM 1058 O O . THR A 1 127 ? -4.458 2.153 12.450 1.00 86.69 127 THR A O 1
ATOM 1061 N N . THR A 1 128 ? -6.485 1.417 13.063 1.00 86.94 128 THR A N 1
ATOM 1062 C CA . THR A 1 128 ? -6.857 0.899 11.740 1.00 86.94 128 THR A CA 1
ATOM 1063 C C . THR A 1 128 ? -7.029 2.026 10.719 1.00 86.94 128 THR A C 1
ATOM 1065 O O . THR A 1 128 ? -6.515 1.904 9.610 1.00 86.94 128 THR A O 1
ATOM 1068 N N . GLU A 1 129 ? -7.662 3.143 11.088 1.00 88.94 129 GLU A N 1
ATOM 1069 C CA . GLU A 1 129 ? -7.804 4.341 10.245 1.00 88.94 129 GLU A CA 1
ATOM 1070 C C . GLU A 1 129 ? -6.435 4.918 9.861 1.00 88.94 129 GLU A C 1
ATOM 1072 O O . GLU A 1 129 ? -6.170 5.157 8.682 1.00 88.94 129 GLU A O 1
ATOM 1077 N N . HIS A 1 130 ? -5.517 5.038 10.826 1.00 87.62 130 HIS A N 1
ATOM 1078 C CA . HIS A 1 130 ? -4.145 5.473 10.560 1.00 87.62 130 HIS A CA 1
ATOM 1079 C C . HIS A 1 130 ? -3.426 4.537 9.570 1.00 87.62 130 HIS A C 1
ATOM 1081 O O . HIS A 1 130 ? -2.763 4.991 8.634 1.00 87.62 130 HIS A O 1
ATOM 1087 N N . TYR A 1 131 ? -3.574 3.216 9.726 1.00 84.06 131 TYR A N 1
ATOM 1088 C CA . TYR A 1 131 ? -3.014 2.251 8.773 1.00 84.06 131 TYR A CA 1
ATOM 1089 C C . TYR A 1 131 ? -3.658 2.337 7.387 1.00 84.06 131 TYR A C 1
ATOM 1091 O O . TYR A 1 131 ? -2.954 2.201 6.387 1.00 84.06 131 TYR A O 1
ATOM 1099 N N . GLN A 1 132 ? -4.965 2.582 7.304 1.00 87.06 132 GLN A N 1
ATOM 1100 C CA . GLN A 1 132 ? -5.656 2.781 6.031 1.00 87.06 132 GLN A CA 1
ATOM 1101 C C . GLN A 1 132 ? -5.149 4.028 5.312 1.00 87.06 132 GLN A C 1
ATOM 1103 O O . GLN A 1 132 ? -4.829 3.953 4.129 1.00 87.06 132 GLN A O 1
ATOM 1108 N N . GLN A 1 133 ? -4.961 5.140 6.025 1.00 87.56 133 GLN A N 1
ATOM 1109 C CA . GLN A 1 133 ? -4.395 6.356 5.442 1.00 87.56 133 GLN A CA 1
ATOM 1110 C C . GLN A 1 133 ? -2.981 6.124 4.885 1.00 87.56 133 GLN A C 1
ATOM 1112 O O . GLN A 1 133 ? -2.658 6.599 3.795 1.00 87.56 133 GLN A O 1
ATOM 1117 N N . ALA A 1 134 ? -2.148 5.353 5.590 1.00 85.75 134 ALA A N 1
ATOM 1118 C CA . ALA A 1 134 ? -0.837 4.955 5.083 1.00 85.75 134 ALA A CA 1
ATOM 1119 C C . ALA A 1 134 ? -0.943 4.069 3.826 1.00 85.75 134 ALA A C 1
ATOM 1121 O O . ALA A 1 134 ? -0.234 4.315 2.849 1.00 85.75 134 ALA A O 1
ATOM 1122 N N . ASN A 1 135 ? -1.858 3.093 3.807 1.00 85.94 135 ASN A N 1
ATOM 1123 C CA . ASN A 1 135 ? -2.094 2.246 2.632 1.00 85.94 135 ASN A CA 1
ATOM 1124 C C . ASN A 1 135 ? -2.565 3.068 1.418 1.00 85.94 135 ASN A C 1
ATOM 1126 O O . ASN A 1 135 ? -2.130 2.787 0.307 1.00 85.94 135 ASN A O 1
ATOM 1130 N N . TYR A 1 136 ? -3.375 4.117 1.607 1.00 87.19 136 TYR A N 1
ATOM 1131 C CA . TYR A 1 136 ? -3.775 5.023 0.521 1.00 87.19 136 TYR A CA 1
ATOM 1132 C C . TYR A 1 136 ? -2.604 5.776 -0.100 1.00 87.19 136 TYR A C 1
ATOM 1134 O O . TYR A 1 136 ? -2.500 5.864 -1.322 1.00 87.19 136 TYR A O 1
ATOM 1142 N N . ARG A 1 137 ? -1.689 6.294 0.725 1.00 86.06 137 ARG A N 1
ATOM 1143 C CA . ARG A 1 137 ? -0.470 6.943 0.219 1.00 86.06 137 ARG A CA 1
ATOM 1144 C C . ARG A 1 137 ? 0.380 5.957 -0.582 1.00 86.06 137 ARG A C 1
ATOM 1146 O O . ARG A 1 137 ? 0.861 6.290 -1.660 1.00 86.06 137 ARG A O 1
ATOM 1153 N N . MET A 1 138 ? 0.505 4.726 -0.090 1.00 85.19 138 MET A N 1
ATOM 1154 C CA . MET A 1 138 ? 1.221 3.665 -0.798 1.00 85.19 138 MET A CA 1
ATOM 1155 C C . MET A 1 138 ? 0.517 3.226 -2.085 1.00 85.19 138 MET A C 1
ATOM 1157 O O . MET A 1 138 ? 1.192 2.894 -3.057 1.00 85.19 138 MET A O 1
ATOM 1161 N N . LEU A 1 139 ? -0.816 3.242 -2.127 1.00 88.12 139 LEU A N 1
ATOM 1162 C CA . LEU A 1 139 ? -1.590 2.979 -3.338 1.00 88.12 139 LEU A CA 1
ATOM 1163 C C . LEU A 1 139 ? -1.261 4.015 -4.419 1.00 88.12 139 LEU A C 1
ATOM 1165 O O . LEU A 1 139 ? -0.923 3.629 -5.533 1.00 88.12 139 LEU A O 1
ATOM 1169 N N . MET A 1 140 ? -1.271 5.307 -4.074 1.00 89.81 140 MET A N 1
ATOM 1170 C CA . MET A 1 140 ? -0.904 6.386 -5.003 1.00 89.81 140 MET A CA 1
ATOM 1171 C C . MET A 1 140 ? 0.525 6.232 -5.527 1.00 89.81 140 MET A C 1
ATOM 1173 O O . MET A 1 140 ? 0.762 6.364 -6.724 1.00 89.81 140 MET A O 1
ATOM 1177 N N . PHE A 1 141 ? 1.469 5.876 -4.652 1.00 89.06 141 PHE A N 1
ATOM 1178 C CA . PHE A 1 141 ? 2.835 5.557 -5.066 1.00 89.06 141 PHE A CA 1
ATOM 1179 C C . PHE A 1 141 ? 2.883 4.369 -6.041 1.00 89.06 141 PHE A C 1
ATOM 1181 O O . PHE A 1 141 ? 3.593 4.412 -7.039 1.00 89.06 141 PHE A O 1
ATOM 1188 N N . SER A 1 142 ? 2.093 3.325 -5.791 1.00 88.69 142 SER A N 1
ATOM 1189 C CA . SER A 1 142 ? 2.038 2.142 -6.660 1.00 88.69 142 SER A CA 1
ATOM 1190 C C . SER A 1 142 ? 1.491 2.490 -8.048 1.00 88.69 142 SER A C 1
ATOM 1192 O O . SER A 1 142 ? 2.047 2.054 -9.052 1.00 88.69 142 SER A O 1
ATOM 1194 N N . ILE A 1 143 ? 0.454 3.333 -8.112 1.00 93.00 143 ILE A N 1
ATOM 1195 C CA . ILE A 1 143 ? -0.083 3.870 -9.372 1.00 93.00 143 ILE A CA 1
ATOM 1196 C C . ILE A 1 143 ? 0.988 4.683 -10.101 1.00 93.00 143 ILE A C 1
ATOM 1198 O O . ILE A 1 143 ? 1.198 4.478 -11.291 1.00 93.00 143 ILE A O 1
ATOM 1202 N N . PHE A 1 144 ? 1.702 5.562 -9.394 1.00 93.38 144 PHE A N 1
ATOM 1203 C CA . PHE A 1 144 ? 2.786 6.352 -9.978 1.00 93.38 144 PHE A CA 1
ATOM 1204 C C . PHE A 1 144 ? 3.868 5.468 -10.615 1.00 93.38 144 PHE A C 1
ATOM 1206 O O . PHE A 1 144 ? 4.279 5.723 -11.744 1.00 93.38 144 PHE A O 1
ATOM 1213 N N . VAL A 1 145 ? 4.282 4.396 -9.933 1.00 91.19 145 VAL A N 1
ATOM 1214 C CA . VAL A 1 145 ? 5.258 3.429 -10.462 1.00 91.19 145 VAL A CA 1
ATOM 1215 C C . VAL A 1 145 ? 4.739 2.733 -11.725 1.00 91.19 145 VAL A C 1
ATOM 1217 O O . VAL A 1 145 ? 5.494 2.587 -12.684 1.00 91.19 145 VAL A O 1
ATOM 1220 N N . VAL A 1 146 ? 3.458 2.348 -11.762 1.00 94.06 146 VAL A N 1
ATOM 1221 C CA . VAL A 1 146 ? 2.839 1.780 -12.974 1.00 94.06 146 VAL A CA 1
ATOM 1222 C C . VAL A 1 146 ? 2.841 2.795 -14.114 1.00 94.06 146 VAL A C 1
ATOM 1224 O O . VAL A 1 146 ? 3.271 2.459 -15.212 1.00 94.06 146 VAL A O 1
ATOM 1227 N N . CYS A 1 147 ? 2.434 4.041 -13.862 1.00 94.94 147 CYS A N 1
ATOM 1228 C CA . CYS A 1 147 ? 2.464 5.100 -14.871 1.00 94.94 147 CYS A CA 1
ATOM 1229 C C . CYS A 1 147 ? 3.878 5.328 -15.417 1.00 94.94 147 CYS A C 1
ATOM 1231 O O . CYS A 1 147 ? 4.049 5.467 -16.625 1.00 94.94 147 CYS A O 1
ATOM 1233 N N . LEU A 1 148 ? 4.891 5.317 -14.548 1.00 93.00 148 LEU A N 1
ATOM 1234 C CA . LEU A 1 148 ? 6.288 5.445 -14.951 1.00 93.00 148 LEU A CA 1
ATOM 1235 C C . LEU A 1 148 ? 6.726 4.273 -15.845 1.00 93.00 148 LEU A C 1
ATOM 1237 O O . LEU A 1 148 ? 7.341 4.489 -16.886 1.00 93.00 148 LEU A O 1
ATOM 1241 N N . GLY A 1 149 ? 6.355 3.042 -15.485 1.00 92.12 149 GLY A N 1
ATOM 1242 C CA . GLY A 1 149 ? 6.615 1.859 -16.305 1.00 92.12 149 GLY A CA 1
ATOM 1243 C C . GLY A 1 149 ? 5.936 1.914 -17.676 1.00 92.12 149 GLY A C 1
ATOM 1244 O O . GLY A 1 149 ? 6.568 1.610 -18.687 1.00 92.12 149 GLY A O 1
ATOM 1245 N N . SER A 1 150 ? 4.681 2.368 -17.725 1.00 93.50 150 SER A N 1
ATOM 1246 C CA . SER A 1 150 ? 3.944 2.589 -18.975 1.00 93.50 150 SER A CA 1
ATOM 1247 C C . SER A 1 150 ? 4.601 3.656 -19.848 1.00 93.50 150 SER A C 1
ATOM 1249 O O . SER A 1 150 ? 4.704 3.466 -21.056 1.00 93.50 150 SER A O 1
ATOM 1251 N N . LEU A 1 151 ? 5.075 4.757 -19.253 1.00 94.44 151 LEU A N 1
ATOM 1252 C CA . LEU A 1 151 ? 5.801 5.801 -19.977 1.00 94.44 151 LEU A CA 1
ATOM 1253 C C . LEU A 1 151 ? 7.093 5.256 -20.587 1.00 94.44 151 LEU A C 1
ATOM 1255 O O . LEU A 1 151 ? 7.342 5.494 -21.761 1.00 94.44 151 LEU A O 1
ATOM 1259 N N . PHE A 1 152 ? 7.884 4.478 -19.842 1.00 91.25 152 PHE A N 1
ATOM 1260 C CA . PHE A 1 152 ? 9.095 3.863 -20.395 1.00 91.25 152 PHE A CA 1
ATOM 1261 C C . PHE A 1 152 ? 8.797 2.899 -21.548 1.00 91.25 152 PHE A C 1
ATOM 1263 O O . PHE A 1 152 ? 9.515 2.917 -22.547 1.00 91.25 152 PHE A O 1
ATOM 1270 N N . GLN A 1 153 ? 7.725 2.107 -21.452 1.00 90.69 153 GLN A N 1
ATOM 1271 C CA . GLN A 1 153 ? 7.299 1.238 -22.553 1.00 90.69 153 GLN A CA 1
ATOM 1272 C C . GLN A 1 153 ? 6.845 2.029 -23.780 1.00 90.69 153 GLN A C 1
ATOM 1274 O O . GLN A 1 153 ? 7.231 1.703 -24.898 1.00 90.69 153 GLN A O 1
ATOM 1279 N N . LEU A 1 154 ? 6.068 3.094 -23.581 1.00 91.88 154 LEU A N 1
ATOM 1280 C CA . LEU A 1 154 ? 5.620 3.949 -24.674 1.00 91.88 154 LEU A CA 1
ATOM 1281 C C . LEU A 1 154 ? 6.808 4.626 -25.369 1.00 91.88 154 LEU A C 1
ATOM 1283 O O . LEU A 1 154 ? 6.913 4.582 -26.589 1.00 91.88 154 LEU A O 1
ATOM 1287 N N . THR A 1 155 ? 7.731 5.206 -24.600 1.00 90.19 155 THR A N 1
ATOM 1288 C CA . THR A 1 155 ? 8.934 5.851 -25.142 1.00 90.19 155 THR A CA 1
ATOM 1289 C C . THR A 1 155 ? 9.818 4.851 -25.884 1.00 90.19 155 THR A C 1
ATOM 1291 O O . THR A 1 155 ? 10.349 5.183 -26.936 1.00 90.19 155 THR A O 1
ATOM 1294 N N . SER A 1 156 ? 9.941 3.618 -25.380 1.00 90.62 156 SER A N 1
ATOM 1295 C CA . SER A 1 156 ? 10.650 2.537 -26.073 1.00 90.62 156 SER A CA 1
ATOM 1296 C C . SER A 1 156 ? 10.058 2.263 -27.459 1.00 90.62 156 SER A C 1
ATOM 1298 O O . SER A 1 156 ? 10.807 2.212 -28.428 1.00 90.62 156 SER A O 1
ATOM 1300 N N . GLN A 1 157 ? 8.729 2.164 -27.565 1.00 89.38 157 GLN A N 1
ATOM 1301 C CA . GLN A 1 157 ? 8.039 1.942 -28.841 1.00 89.38 157 GLN A CA 1
ATOM 1302 C C . GLN A 1 157 ? 8.107 3.141 -29.792 1.00 89.38 157 GLN A C 1
ATOM 1304 O O . GLN A 1 157 ? 8.083 2.967 -31.002 1.00 89.38 157 GLN A O 1
ATOM 1309 N N . LEU A 1 158 ? 8.174 4.365 -29.265 1.00 89.88 158 LEU A N 1
ATOM 1310 C CA . LEU A 1 158 ? 8.325 5.570 -30.088 1.00 89.88 158 LEU A CA 1
ATOM 1311 C C . LEU A 1 158 ? 9.749 5.744 -30.637 1.00 89.88 158 LEU A C 1
ATOM 1313 O O . LEU A 1 158 ? 9.934 6.441 -31.630 1.00 89.88 158 LEU A O 1
ATOM 1317 N N . LEU A 1 159 ? 10.745 5.154 -29.971 1.00 85.38 159 LEU A N 1
ATOM 1318 C CA . LEU A 1 159 ? 12.157 5.201 -30.362 1.00 85.38 159 LEU A CA 1
ATOM 1319 C C . LEU A 1 159 ? 12.603 3.981 -31.191 1.00 85.38 159 LEU A C 1
ATOM 1321 O O . LEU A 1 159 ? 13.747 3.970 -31.648 1.00 85.38 159 LEU A O 1
ATOM 1325 N N . SER A 1 160 ? 11.754 2.955 -31.330 1.00 74.75 160 SER A N 1
ATOM 1326 C CA . SER A 1 160 ? 12.002 1.736 -32.119 1.00 74.75 160 SER A CA 1
ATOM 1327 C C . SER A 1 160 ? 11.557 1.886 -33.566 1.00 74.75 160 SER A C 1
ATOM 1329 O O . SER A 1 160 ? 12.334 1.477 -34.454 1.00 74.75 160 SER A O 1
#

pLDDT: mean 79.94, std 12.12, range [37.34, 94.94]

Foldseek 3Di:
DPPDDDAADAAPDPPVDDDVVLVVVLVVVVVVCCVPPQDPPHDPVVCLALVNLLVLLVSLQVSLVVLLVVLVVLLVVLVVQLVSLVVVVVVLVVVPPPPVVPDPPVCPVVVVVSVVSNVSSVVSNVSSVVVNVVSVVSNVVSVVSNVSSVVSNVSSVVND